Protein AF-A0A3P7Q017-F1 (afdb_monomer)

Sequence (100 aa):
MDKRLELLRKKSRIVYDMNCIKKYIEMGDFDASLEKAWDKYQLSLDKVDSELKLLSNPSTKELEDLKMERLAKIKEYERHIELIKEQLEEIDEELKVLSQ

Secondary structure (DSSP, 8-state):
--HHHHHHHHHHHHHHHHHHHHHHHHTT---HHHHHHHHHHHHHHHHHHHHHHHHHS--HHHHHHHHHHHHHHHHHHHHHHHHHHHHHHHHHHHHHHHT-

Foldseek 3Di:
DPPLVVLVVVLVVLVVVLVVLVVCVVVVVDDPVSVVSNVVSVVVNVVSVVVNVVVVDDDPVNVVVVVVVVVVVVVVVVVVVVVVVVVVVVVVVVVVVVVD

Organism: NCBI:txid2173034

Solvent-accessible surface area (backbone atoms only — not comparable to full-atom values): 5601 Å² total; per-residue (Å²): 131,62,68,67,59,52,45,51,53,51,45,56,51,45,53,49,55,46,53,54,50,51,52,40,46,75,72,68,68,66,46,78,65,57,53,53,50,45,54,53,42,51,56,53,46,53,50,48,52,53,54,51,49,62,72,67,51,71,50,74,64,56,54,49,52,51,50,52,54,52,52,52,52,50,56,53,50,52,53,52,52,52,53,54,49,53,55,49,52,53,50,56,51,52,52,52,62,76,73,109

Mean predicted aligned error: 12.67 Å

Nearest PDB structures (foldseek):
  1lrz-assembly1_A  TM=9.349E-01  e=6.800E-01  Staphylococcus aureus
  8i21-assembly1_A  TM=5.577E-01  e=7.680E+00  Saccharomyces cerevisiae S288C
  6uzl-assembly1_B  TM=3.713E-01  e=9.454E+00  Escherichia coli

pLDDT: mean 87.07, std 9.61, range [52.66, 96.94]

Structure (mmCIF, N/CA/C/O backbone):
data_AF-A0A3P7Q017-F1
#
_entry.id   AF-A0A3P7Q017-F1
#
loop_
_atom_site.group_PDB
_atom_site.id
_atom_site.type_symbol
_atom_site.label_atom_id
_atom_site.label_alt_id
_atom_site.label_comp_id
_atom_site.label_asym_id
_atom_site.label_entity_id
_atom_site.label_seq_id
_atom_site.pdbx_PDB_ins_code
_atom_site.Cartn_x
_atom_site.Cartn_y
_atom_site.Cartn_z
_atom_site.occupancy
_atom_site.B_iso_or_equiv
_atom_site.auth_seq_id
_atom_site.auth_comp_id
_atom_site.auth_asym_id
_atom_site.auth_atom_id
_atom_site.pdbx_PDB_model_num
ATOM 1 N N . MET A 1 1 ? -11.317 -5.260 -13.302 1.00 52.66 1 MET A N 1
ATOM 2 C CA . MET A 1 1 ? -9.998 -5.744 -12.835 1.00 52.66 1 MET A CA 1
ATOM 3 C C . MET A 1 1 ? -9.322 -4.586 -12.115 1.00 52.66 1 MET A C 1
ATOM 5 O O . MET A 1 1 ? -9.500 -3.461 -12.557 1.00 52.66 1 MET A O 1
ATOM 9 N N . ASP A 1 2 ? -8.639 -4.829 -10.998 1.00 81.25 2 ASP A N 1
ATOM 10 C CA . ASP A 1 2 ? -7.999 -3.775 -10.198 1.00 81.25 2 ASP A CA 1
ATOM 11 C C . ASP A 1 2 ? -6.872 -3.092 -11.002 1.00 81.25 2 ASP A C 1
ATOM 13 O O . ASP A 1 2 ? -5.893 -3.738 -11.384 1.00 81.25 2 ASP A O 1
ATOM 17 N N . LYS A 1 3 ? -7.025 -1.789 -11.279 1.00 83.50 3 LYS A N 1
ATOM 18 C CA . LYS A 1 3 ? -6.085 -0.969 -12.066 1.00 83.50 3 LYS A CA 1
ATOM 19 C C . LYS A 1 3 ? -4.664 -1.021 -11.495 1.00 83.50 3 LYS A C 1
ATOM 21 O O . LYS A 1 3 ? -3.691 -1.008 -12.249 1.00 83.50 3 LYS A O 1
ATOM 26 N N . ARG A 1 4 ? -4.524 -1.144 -10.169 1.00 80.94 4 ARG A N 1
ATOM 27 C CA . ARG A 1 4 ? -3.220 -1.311 -9.513 1.00 80.94 4 ARG A CA 1
ATOM 28 C C . ARG A 1 4 ? -2.569 -2.635 -9.903 1.00 80.94 4 ARG A C 1
ATOM 30 O O . ARG A 1 4 ? -1.377 -2.679 -10.195 1.00 80.94 4 ARG A O 1
ATOM 37 N N . LEU A 1 5 ? -3.353 -3.709 -9.942 1.00 82.81 5 LEU A N 1
ATOM 38 C CA . LEU A 1 5 ? -2.886 -5.049 -10.288 1.00 82.81 5 LEU A CA 1
ATOM 39 C C . LEU A 1 5 ? -2.487 -5.151 -11.769 1.00 82.81 5 LEU A C 1
ATOM 41 O O . LEU A 1 5 ? -1.515 -5.827 -12.106 1.00 82.81 5 LEU A O 1
ATOM 45 N N . GLU A 1 6 ? -3.191 -4.439 -12.649 1.00 91.25 6 GLU A N 1
ATOM 46 C CA . GLU A 1 6 ? -2.825 -4.307 -14.064 1.00 91.25 6 GLU A CA 1
ATOM 47 C C . GLU A 1 6 ? -1.480 -3.585 -14.245 1.00 91.25 6 GLU A C 1
ATOM 49 O O . GLU A 1 6 ? -0.601 -4.079 -14.957 1.00 91.25 6 GLU A O 1
ATOM 54 N N . LEU A 1 7 ? -1.273 -2.471 -13.536 1.00 90.56 7 LEU A N 1
ATOM 55 C CA . LEU A 1 7 ? -0.008 -1.733 -13.558 1.00 90.56 7 LEU A CA 1
ATOM 56 C C . LEU A 1 7 ? 1.157 -2.545 -12.981 1.00 90.56 7 LEU A C 1
ATOM 58 O O . LEU A 1 7 ? 2.246 -2.531 -13.552 1.00 90.56 7 LEU A O 1
ATOM 62 N N . LEU A 1 8 ? 0.933 -3.315 -11.911 1.00 87.19 8 LEU A N 1
ATOM 63 C CA . LEU A 1 8 ? 1.945 -4.224 -11.360 1.00 87.19 8 LEU A CA 1
ATOM 64 C C . LEU A 1 8 ? 2.346 -5.312 -12.366 1.00 87.19 8 LEU A C 1
ATOM 66 O O . LEU A 1 8 ? 3.535 -5.546 -12.570 1.00 87.19 8 LEU A O 1
ATOM 70 N N . ARG A 1 9 ? 1.379 -5.930 -13.057 1.00 92.19 9 ARG A N 1
ATOM 71 C CA . ARG A 1 9 ? 1.665 -6.914 -14.118 1.00 92.19 9 ARG A CA 1
ATOM 72 C C . ARG A 1 9 ? 2.450 -6.293 -15.271 1.00 92.19 9 ARG A C 1
ATOM 74 O O . ARG A 1 9 ? 3.412 -6.889 -15.755 1.00 92.19 9 ARG A O 1
ATOM 81 N N . LYS A 1 10 ? 2.065 -5.085 -15.693 1.00 92.75 10 LYS A N 1
ATOM 82 C CA . LYS A 1 10 ? 2.774 -4.328 -16.730 1.00 92.75 10 LYS A CA 1
ATOM 83 C C . LYS A 1 10 ? 4.213 -4.017 -16.308 1.00 92.75 10 LYS A C 1
ATOM 85 O O . LYS A 1 10 ? 5.123 -4.236 -17.102 1.00 92.75 10 LYS A O 1
ATOM 90 N N . LYS A 1 11 ? 4.428 -3.597 -15.055 1.00 91.81 11 LYS A N 1
ATOM 91 C CA . LYS A 1 11 ? 5.761 -3.376 -14.472 1.00 91.81 11 LYS A CA 1
ATOM 92 C C . LYS A 1 11 ? 6.619 -4.639 -14.534 1.00 91.81 11 LYS A C 1
ATOM 94 O O . LYS A 1 11 ? 7.733 -4.586 -15.044 1.00 91.81 11 LYS A O 1
ATOM 99 N N . SER A 1 12 ? 6.095 -5.774 -14.067 1.00 92.75 12 SER A N 1
ATOM 100 C CA . SER A 1 12 ? 6.819 -7.052 -14.087 1.00 92.75 12 SER A CA 1
ATOM 101 C C . SER A 1 12 ? 7.256 -7.453 -15.495 1.00 92.75 12 SER A C 1
ATOM 103 O O . SER A 1 12 ? 8.382 -7.913 -15.673 1.00 92.75 12 SER A O 1
ATOM 105 N N . ARG A 1 13 ? 6.398 -7.237 -16.501 1.00 94.19 13 ARG A N 1
ATOM 106 C CA . ARG A 1 13 ? 6.728 -7.521 -17.903 1.00 94.19 13 ARG A CA 1
ATOM 107 C C . ARG A 1 13 ? 7.840 -6.615 -18.436 1.00 94.19 13 ARG A C 1
ATOM 109 O O . ARG A 1 13 ? 8.789 -7.121 -19.013 1.00 94.19 13 ARG A O 1
ATOM 116 N N . ILE A 1 14 ? 7.761 -5.308 -18.182 1.00 94.38 14 ILE A N 1
ATOM 117 C CA . ILE A 1 14 ? 8.795 -4.351 -18.611 1.00 94.38 14 ILE A CA 1
ATOM 118 C C . ILE A 1 14 ? 10.155 -4.708 -17.997 1.00 94.38 14 ILE A C 1
ATOM 120 O O . ILE A 1 14 ? 11.157 -4.746 -18.701 1.00 94.38 14 ILE A O 1
ATOM 124 N N . VAL A 1 15 ? 10.190 -5.028 -16.700 1.00 93.12 15 VAL A N 1
ATOM 125 C CA . VAL A 1 15 ? 11.427 -5.436 -16.012 1.00 93.12 15 VAL A CA 1
ATOM 126 C C . VAL A 1 15 ? 12.002 -6.723 -16.607 1.00 93.12 15 VAL A C 1
ATOM 128 O O . VAL A 1 15 ? 13.216 -6.839 -16.765 1.00 93.12 15 VAL A O 1
ATOM 131 N N . TYR A 1 16 ? 11.147 -7.687 -16.954 1.00 93.75 16 TYR A N 1
ATOM 132 C CA . TYR A 1 16 ? 11.578 -8.901 -17.643 1.00 93.75 16 TYR A CA 1
ATOM 133 C C . TYR A 1 16 ? 12.225 -8.579 -18.999 1.00 93.75 16 TYR A C 1
ATOM 135 O O . TYR A 1 16 ? 13.355 -9.002 -19.243 1.00 93.75 16 TYR A O 1
ATOM 143 N N . ASP A 1 17 ? 11.557 -7.775 -19.830 1.00 91.75 17 ASP A N 1
ATOM 144 C CA . ASP A 1 17 ? 12.048 -7.393 -21.159 1.00 91.75 17 ASP A CA 1
ATOM 145 C C . ASP A 1 17 ? 13.385 -6.626 -21.069 1.00 91.75 17 ASP A C 1
ATOM 147 O O . ASP A 1 17 ? 14.322 -6.895 -21.824 1.00 91.75 17 ASP A O 1
ATOM 151 N N . MET A 1 18 ? 13.524 -5.734 -20.082 1.00 92.00 18 MET A N 1
ATOM 152 C CA . MET A 1 18 ? 14.780 -5.031 -19.800 1.00 92.00 18 MET A CA 1
ATOM 153 C C . MET A 1 18 ? 15.896 -5.983 -19.367 1.00 92.00 18 MET A C 1
ATOM 155 O O . MET A 1 18 ? 17.019 -5.861 -19.846 1.00 92.00 18 MET A O 1
ATOM 159 N N . ASN A 1 19 ? 15.614 -6.962 -18.504 1.00 91.56 19 ASN A N 1
ATOM 160 C CA . ASN A 1 19 ? 16.614 -7.952 -18.095 1.00 91.56 19 ASN A CA 1
ATOM 161 C C . ASN A 1 19 ? 17.101 -8.803 -19.274 1.00 91.56 19 ASN A C 1
ATOM 163 O O . ASN A 1 19 ? 18.272 -9.181 -19.312 1.00 91.56 19 ASN A O 1
ATOM 167 N N . CYS A 1 20 ? 16.232 -9.094 -20.244 1.00 89.31 20 CYS A N 1
ATOM 168 C CA . CYS A 1 20 ? 16.632 -9.748 -21.486 1.00 89.31 20 CYS A CA 1
ATOM 169 C C . CYS A 1 20 ? 17.592 -8.868 -22.291 1.00 89.31 20 CYS A C 1
ATOM 171 O O . CYS A 1 20 ? 18.656 -9.347 -22.670 1.00 89.31 20 CYS A O 1
ATOM 173 N N . ILE A 1 21 ? 17.269 -7.586 -22.492 1.00 87.62 21 ILE A N 1
ATOM 174 C CA . ILE A 1 21 ? 18.148 -6.634 -23.195 1.00 87.62 21 ILE A CA 1
ATOM 175 C C . ILE A 1 21 ? 19.496 -6.513 -22.487 1.00 87.62 21 ILE A C 1
ATOM 177 O O . ILE A 1 21 ? 20.533 -6.647 -23.126 1.00 87.62 21 ILE A O 1
ATOM 181 N N . LYS A 1 22 ? 19.488 -6.345 -21.161 1.00 87.50 22 LYS A N 1
ATOM 182 C CA . LYS A 1 22 ? 20.701 -6.240 -20.344 1.00 87.50 22 LYS A CA 1
ATOM 183 C C . LYS A 1 22 ? 21.657 -7.409 -20.583 1.00 87.50 22 LYS A C 1
ATOM 185 O O . LYS A 1 22 ? 22.849 -7.186 -20.747 1.00 87.50 22 LYS A O 1
ATOM 190 N N . LYS A 1 23 ? 21.130 -8.634 -20.675 1.00 86.44 23 LYS A N 1
ATOM 191 C CA . LYS A 1 23 ? 21.933 -9.827 -20.972 1.00 86.44 23 LYS A CA 1
ATOM 192 C C . LYS A 1 23 ? 22.609 -9.759 -22.345 1.00 86.44 23 LYS A C 1
ATOM 194 O O . LYS A 1 23 ? 23.765 -10.145 -22.445 1.00 86.44 23 LYS A O 1
ATOM 199 N N . TYR A 1 24 ? 21.925 -9.270 -23.382 1.00 83.06 24 TYR A N 1
ATOM 200 C CA . TYR A 1 24 ? 22.528 -9.100 -24.714 1.00 83.06 24 TYR A CA 1
ATOM 201 C C . TYR A 1 24 ? 23.636 -8.043 -24.712 1.00 83.06 24 TYR A C 1
ATOM 203 O O . TYR A 1 24 ? 24.704 -8.270 -25.271 1.00 83.06 24 TYR A O 1
ATOM 211 N N . ILE A 1 25 ? 23.419 -6.932 -24.002 1.00 79.75 25 ILE A N 1
ATOM 212 C CA . ILE A 1 25 ? 24.430 -5.883 -23.818 1.00 79.75 25 ILE A CA 1
ATOM 213 C C . ILE A 1 25 ? 25.672 -6.439 -23.099 1.00 79.75 25 ILE A C 1
ATOM 215 O O . ILE A 1 25 ? 26.796 -6.217 -23.541 1.00 79.75 25 ILE A O 1
ATOM 219 N N . GLU A 1 26 ? 25.479 -7.192 -22.012 1.00 81.94 26 GLU A N 1
ATOM 220 C CA . GLU A 1 26 ? 26.563 -7.794 -21.219 1.00 81.94 26 GLU A CA 1
ATOM 221 C C . GLU A 1 26 ? 27.341 -8.883 -21.977 1.00 81.94 26 GLU A C 1
ATOM 223 O O . GLU A 1 26 ? 28.518 -9.099 -21.694 1.00 81.94 26 GLU A O 1
ATOM 228 N N . MET A 1 27 ? 26.714 -9.550 -22.952 1.00 85.00 27 MET A N 1
ATOM 229 C CA . MET A 1 27 ? 27.361 -10.548 -23.816 1.00 85.00 27 MET A CA 1
ATOM 230 C C . MET A 1 27 ? 28.182 -9.931 -24.962 1.00 85.00 27 MET A C 1
ATOM 232 O O . MET A 1 27 ? 28.828 -10.667 -25.704 1.00 85.00 27 MET A O 1
ATOM 236 N N . GLY A 1 28 ? 28.214 -8.599 -25.082 1.00 72.62 28 GLY A N 1
ATOM 237 C CA . GLY A 1 28 ? 28.988 -7.888 -26.104 1.00 72.62 28 GLY A CA 1
ATOM 238 C C . GLY A 1 28 ? 28.248 -7.680 -27.428 1.00 72.62 28 GLY A C 1
ATOM 239 O O . GLY A 1 28 ? 28.774 -6.996 -28.303 1.00 72.62 28 GLY A O 1
ATOM 240 N N . ASP A 1 29 ? 27.011 -8.170 -27.547 1.00 71.50 29 ASP A N 1
ATOM 241 C CA . ASP A 1 29 ? 26.114 -7.933 -28.685 1.00 71.50 29 ASP A CA 1
ATOM 242 C C . ASP A 1 29 ? 25.406 -6.573 -28.544 1.00 71.50 29 ASP A C 1
ATOM 244 O O . ASP A 1 29 ? 24.191 -6.461 -28.687 1.00 71.50 29 ASP A O 1
ATOM 248 N N . PHE A 1 30 ? 26.152 -5.522 -28.192 1.00 73.06 30 PHE A N 1
ATOM 249 C CA . PHE A 1 30 ? 25.606 -4.178 -28.020 1.00 73.06 30 PHE A CA 1
ATOM 250 C C . PHE A 1 30 ? 25.433 -3.495 -29.378 1.00 73.06 30 PHE A C 1
ATOM 252 O O . PHE A 1 30 ? 26.411 -3.183 -30.059 1.00 73.06 30 PHE A O 1
ATOM 259 N N . ASP A 1 31 ? 24.185 -3.211 -29.750 1.00 82.19 31 ASP A N 1
ATOM 260 C CA . ASP A 1 31 ? 23.861 -2.375 -30.900 1.00 82.19 31 ASP A CA 1
ATOM 261 C C . ASP A 1 31 ? 22.951 -1.193 -30.516 1.00 82.19 31 ASP A C 1
ATOM 263 O O . ASP A 1 31 ? 22.287 -1.170 -29.475 1.00 82.19 31 ASP A O 1
ATOM 267 N N . ALA A 1 32 ? 22.896 -0.188 -31.393 1.00 83.12 32 ALA A N 1
ATOM 268 C CA . ALA A 1 32 ? 22.077 1.008 -31.194 1.00 83.12 32 ALA A CA 1
ATOM 269 C C . ALA A 1 32 ? 20.559 0.718 -31.161 1.00 83.12 32 ALA A C 1
ATOM 271 O O . ALA A 1 32 ? 19.762 1.598 -30.829 1.00 83.12 32 ALA A O 1
ATOM 272 N N . SER A 1 33 ? 20.124 -0.485 -31.550 1.00 85.50 33 SER A N 1
ATOM 273 C CA . SER A 1 33 ? 18.722 -0.899 -31.479 1.00 85.50 33 SER A CA 1
ATOM 274 C C . SER A 1 33 ? 18.350 -1.374 -30.071 1.00 85.50 33 SER A C 1
ATOM 276 O O . SER A 1 33 ? 17.263 -1.047 -29.589 1.00 85.50 33 SER A O 1
ATOM 278 N N . LEU A 1 34 ? 19.275 -2.044 -29.379 1.00 85.31 34 LEU A N 1
ATOM 279 C CA . LEU A 1 34 ? 19.140 -2.462 -27.985 1.00 85.31 34 LEU A CA 1
ATOM 280 C C . LEU A 1 34 ? 19.179 -1.272 -27.031 1.00 85.31 34 LEU A C 1
ATOM 282 O O . LEU A 1 34 ? 18.378 -1.229 -26.101 1.00 85.31 34 LEU A O 1
ATOM 286 N N . GLU A 1 35 ? 20.026 -0.277 -27.298 1.00 85.50 35 GLU A N 1
ATOM 287 C CA . GLU A 1 35 ? 20.040 0.988 -26.550 1.00 85.50 35 GLU A CA 1
ATOM 288 C C . GLU A 1 35 ? 18.691 1.721 -26.671 1.00 85.50 35 GLU A C 1
ATOM 290 O O . GLU A 1 35 ? 18.049 2.044 -25.673 1.00 85.50 35 GLU A O 1
ATOM 295 N N . LYS A 1 36 ? 18.163 1.863 -27.894 1.00 89.88 36 LYS A N 1
ATOM 296 C CA . LYS A 1 36 ? 16.830 2.453 -28.114 1.00 89.88 36 LYS A CA 1
ATOM 297 C C . LYS A 1 36 ? 15.709 1.656 -27.450 1.00 89.88 36 LYS A C 1
ATOM 299 O O . LYS A 1 36 ? 14.734 2.237 -26.967 1.00 89.88 36 LYS A O 1
ATOM 304 N N . ALA A 1 37 ? 15.799 0.327 -27.468 1.00 89.69 37 ALA A N 1
ATOM 305 C CA . ALA A 1 37 ? 14.829 -0.529 -26.799 1.00 89.69 37 ALA A CA 1
ATOM 306 C C . ALA A 1 37 ? 14.896 -0.339 -25.278 1.00 89.69 37 ALA A C 1
ATOM 308 O O . ALA A 1 37 ? 13.851 -0.191 -24.644 1.00 89.69 37 ALA A O 1
ATOM 309 N N . TRP A 1 38 ? 16.102 -0.277 -24.714 1.00 90.75 38 TRP A N 1
ATOM 310 C CA . TRP A 1 38 ? 16.341 -0.006 -23.302 1.00 90.75 38 TRP A CA 1
ATOM 311 C C . TRP A 1 38 ? 15.717 1.321 -22.866 1.00 90.75 38 TRP A C 1
ATOM 313 O O . TRP A 1 38 ? 14.887 1.324 -21.958 1.00 90.75 38 TRP A O 1
ATOM 323 N N . ASP A 1 39 ? 16.010 2.415 -23.570 1.00 91.81 39 ASP A N 1
ATOM 324 C CA . ASP A 1 39 ? 15.466 3.744 -23.263 1.00 91.81 39 ASP A CA 1
ATOM 325 C C . ASP A 1 39 ? 13.935 3.766 -23.313 1.00 91.81 39 ASP A C 1
ATOM 327 O O . ASP A 1 39 ? 13.263 4.343 -22.452 1.00 91.81 39 ASP A O 1
ATOM 331 N N . LYS A 1 40 ?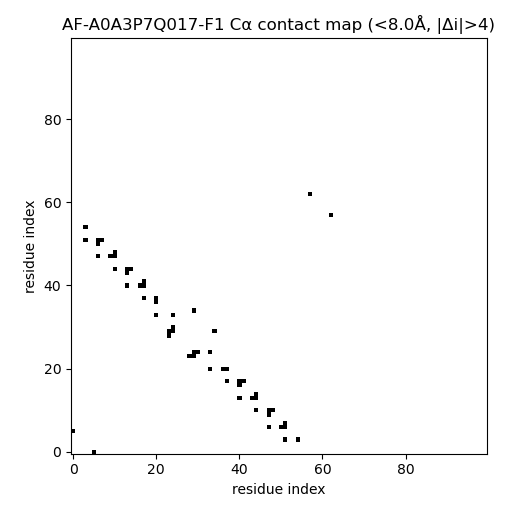 13.352 3.082 -24.303 1.00 94.06 40 LYS A N 1
ATOM 332 C CA . LYS A 1 40 ? 11.898 2.958 -24.435 1.00 94.06 40 LYS A CA 1
ATOM 333 C C . LYS A 1 40 ? 11.283 2.218 -23.247 1.00 94.06 40 LYS A C 1
ATOM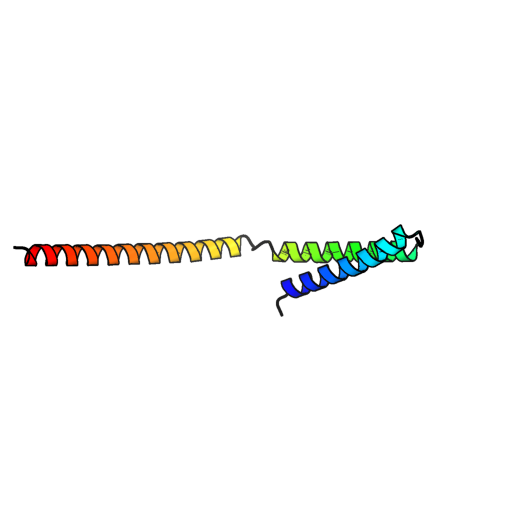 335 O O . LYS A 1 40 ? 10.233 2.635 -22.747 1.00 94.06 40 LYS A O 1
ATOM 340 N N . TYR A 1 41 ? 11.894 1.118 -22.813 1.00 93.00 41 TYR A N 1
ATOM 341 C CA . TYR A 1 41 ? 11.404 0.356 -21.668 1.00 93.00 41 TYR A CA 1
ATOM 342 C C . TYR A 1 41 ? 11.610 1.106 -20.355 1.00 93.00 41 TYR A C 1
ATOM 344 O O . TYR A 1 41 ? 10.686 1.122 -19.545 1.00 93.00 41 TYR A O 1
ATOM 352 N N . GLN A 1 42 ? 12.734 1.805 -20.188 1.00 93.31 42 GLN A N 1
ATOM 353 C CA . GLN A 1 42 ? 12.990 2.665 -19.035 1.00 93.31 42 GLN A CA 1
ATOM 354 C C . GLN A 1 42 ? 11.920 3.759 -18.915 1.00 93.31 42 GLN A C 1
ATOM 356 O O . GLN A 1 42 ? 11.267 3.878 -17.881 1.00 93.31 42 GLN A O 1
ATOM 361 N N . LEU A 1 43 ? 11.627 4.476 -20.005 1.00 95.81 43 LEU A N 1
ATOM 362 C CA . LEU A 1 43 ? 10.576 5.497 -20.017 1.00 95.81 43 LEU A CA 1
ATOM 363 C C . LEU A 1 43 ? 9.185 4.907 -19.728 1.00 95.81 43 LEU A C 1
ATOM 365 O O . LEU A 1 43 ? 8.341 5.538 -19.086 1.00 95.81 43 LEU A O 1
ATOM 369 N N . SER A 1 44 ? 8.915 3.690 -20.206 1.00 93.12 44 SER A N 1
ATOM 370 C CA . SER A 1 44 ? 7.666 2.994 -19.897 1.00 93.12 44 SER A CA 1
ATOM 371 C C . SER A 1 44 ? 7.594 2.547 -18.433 1.00 93.12 44 SER A C 1
ATOM 373 O O . SER A 1 44 ? 6.495 2.528 -17.876 1.00 93.12 44 SER A O 1
ATOM 375 N N . LEU A 1 45 ? 8.721 2.182 -17.820 1.00 93.88 45 LEU A N 1
ATOM 376 C CA . LEU A 1 45 ? 8.816 1.804 -16.413 1.00 93.88 45 LEU A CA 1
ATOM 377 C C . LEU A 1 45 ? 8.559 3.015 -15.511 1.00 93.88 45 LEU A C 1
ATOM 379 O O . LEU A 1 45 ? 7.720 2.935 -14.616 1.00 93.88 45 LEU A O 1
ATOM 383 N N . ASP A 1 46 ? 9.182 4.154 -15.818 1.00 93.50 46 ASP A N 1
ATOM 384 C CA . ASP A 1 46 ? 9.036 5.401 -15.058 1.00 93.50 46 ASP A CA 1
ATOM 385 C C . ASP A 1 46 ? 7.585 5.906 -15.054 1.00 93.50 46 ASP A C 1
ATOM 387 O O . ASP A 1 46 ? 7.069 6.371 -14.031 1.00 93.50 46 ASP A O 1
ATOM 391 N N . LYS A 1 47 ? 6.880 5.763 -16.186 1.00 94.31 47 LYS A N 1
ATOM 392 C CA . LYS A 1 47 ? 5.445 6.076 -16.291 1.00 94.31 47 LYS A CA 1
ATOM 393 C C . LYS A 1 47 ? 4.600 5.171 -15.400 1.00 94.31 47 LYS A C 1
ATOM 395 O O . LYS A 1 47 ? 3.769 5.668 -14.645 1.00 94.31 47 LYS A O 1
ATOM 400 N N . VAL A 1 48 ? 4.835 3.858 -15.454 1.00 92.88 48 VAL A N 1
ATOM 401 C CA . VAL A 1 48 ? 4.110 2.890 -14.615 1.00 92.88 48 VAL A CA 1
ATOM 402 C C . VAL A 1 48 ? 4.367 3.151 -13.130 1.00 92.88 48 VAL A C 1
ATOM 404 O O . VAL A 1 48 ? 3.429 3.110 -12.337 1.00 92.88 48 VAL A O 1
ATOM 407 N N . ASP A 1 49 ? 5.599 3.489 -12.749 1.00 88.44 49 ASP A N 1
ATOM 408 C CA . ASP A 1 49 ? 5.941 3.819 -11.364 1.00 88.44 49 ASP A CA 1
ATOM 409 C C . ASP A 1 49 ? 5.307 5.124 -10.889 1.00 88.44 49 ASP A C 1
ATOM 411 O O . ASP A 1 49 ? 4.841 5.206 -9.751 1.00 88.44 49 ASP A O 1
ATOM 415 N N . SER A 1 50 ? 5.218 6.124 -11.761 1.00 88.81 50 SER A N 1
ATOM 416 C CA . SER A 1 50 ? 4.508 7.372 -11.474 1.00 88.81 50 SER A CA 1
ATOM 417 C C . SER A 1 50 ? 3.013 7.126 -11.248 1.00 88.81 50 SER A C 1
ATOM 419 O O . SER A 1 50 ? 2.449 7.596 -10.260 1.00 88.81 50 SER A O 1
ATOM 421 N N . GLU A 1 51 ? 2.376 6.324 -12.102 1.00 89.12 51 GLU A N 1
ATOM 422 C CA . GLU A 1 51 ? 0.964 5.951 -11.956 1.00 89.12 51 GLU A CA 1
ATOM 423 C C . GLU A 1 51 ? 0.708 5.114 -10.693 1.00 89.12 51 GLU A C 1
ATOM 425 O O . GLU A 1 51 ? -0.265 5.352 -9.977 1.00 89.12 51 GLU A O 1
ATOM 430 N N . LEU A 1 52 ? 1.598 4.172 -10.364 1.00 85.88 52 LEU A N 1
ATOM 431 C CA . LEU A 1 52 ? 1.499 3.387 -9.131 1.00 85.88 52 LEU A CA 1
ATOM 432 C C . LEU A 1 52 ? 1.652 4.255 -7.879 1.00 85.88 52 LEU A C 1
ATOM 434 O O . LEU A 1 52 ? 0.943 4.019 -6.902 1.00 85.88 52 LEU A O 1
ATOM 438 N N . LYS A 1 53 ? 2.528 5.267 -7.894 1.00 83.38 53 LYS A N 1
ATOM 439 C CA . LYS A 1 53 ? 2.665 6.227 -6.785 1.00 83.38 53 LYS A CA 1
ATOM 440 C C . LYS A 1 53 ? 1.398 7.054 -6.596 1.00 83.38 53 LYS A C 1
ATOM 442 O O . LYS A 1 53 ? 0.949 7.205 -5.465 1.00 83.38 53 LYS A O 1
ATOM 447 N N . LEU A 1 54 ? 0.791 7.519 -7.688 1.00 82.44 54 LEU A N 1
ATOM 448 C CA . LEU A 1 54 ? -0.482 8.246 -7.643 1.00 82.44 54 LEU A CA 1
ATOM 449 C C . LEU A 1 54 ? -1.614 7.393 -7.058 1.00 82.44 54 LEU A C 1
ATOM 451 O O . LEU A 1 54 ? -2.445 7.914 -6.328 1.00 82.44 54 LEU A O 1
ATOM 455 N N . LEU A 1 55 ? -1.617 6.085 -7.327 1.00 77.69 55 LEU A N 1
ATOM 456 C CA . LEU A 1 55 ? -2.570 5.142 -6.729 1.00 77.69 55 LEU A CA 1
ATOM 457 C C . LEU A 1 55 ? -2.231 4.743 -5.283 1.00 77.69 55 LEU A C 1
ATOM 459 O O . LEU A 1 55 ? -3.080 4.184 -4.595 1.00 77.69 55 LEU A O 1
ATOM 463 N N . SER A 1 56 ? -0.991 4.958 -4.839 1.00 66.62 56 SER A N 1
ATOM 464 C CA . SER A 1 56 ? -0.514 4.556 -3.506 1.00 66.62 56 SER A CA 1
ATOM 465 C C . SER A 1 56 ? -0.599 5.677 -2.472 1.00 66.62 56 SER A C 1
ATOM 467 O O . SER A 1 56 ? -0.482 5.394 -1.282 1.00 66.62 56 SER A O 1
ATOM 469 N N . ASN A 1 57 ? -0.811 6.921 -2.906 1.00 65.06 57 ASN A N 1
ATOM 470 C CA . ASN A 1 57 ? -1.132 8.035 -2.025 1.00 65.06 57 ASN A CA 1
ATOM 471 C C . ASN A 1 57 ? -2.656 8.146 -1.917 1.00 65.06 57 ASN A C 1
ATOM 473 O O . ASN A 1 57 ? -3.263 8.715 -2.827 1.00 65.06 57 ASN A O 1
ATOM 477 N N . PRO A 1 58 ? -3.289 7.638 -0.840 1.00 62.81 58 PRO A N 1
ATOM 478 C CA . PRO A 1 58 ? -4.654 8.039 -0.554 1.00 62.81 58 PRO A CA 1
ATOM 479 C C . PRO A 1 58 ? -4.669 9.563 -0.450 1.00 62.81 58 PRO A C 1
ATOM 481 O O . PRO A 1 58 ? -3.792 10.171 0.175 1.00 62.81 58 PRO A O 1
ATOM 484 N N . SER A 1 59 ? -5.626 10.187 -1.127 1.00 66.75 59 SER A N 1
ATOM 485 C CA . SER A 1 59 ? -5.816 11.628 -1.029 1.00 66.75 59 SER A CA 1
ATOM 486 C C . SER A 1 59 ? -5.973 12.009 0.445 1.00 66.75 59 SER A C 1
ATOM 488 O O . SER A 1 59 ? -6.507 11.236 1.241 1.00 66.75 59 SER A O 1
ATOM 490 N N . THR A 1 60 ? -5.530 13.208 0.835 1.00 66.88 60 THR A N 1
ATOM 491 C CA . THR A 1 60 ? -5.699 13.705 2.214 1.00 66.88 60 THR A CA 1
ATOM 492 C C . THR A 1 60 ? -7.141 13.530 2.700 1.00 66.88 60 THR A C 1
ATOM 494 O O . THR A 1 60 ? -7.365 13.176 3.850 1.00 66.88 60 THR A O 1
ATOM 497 N N . LYS A 1 61 ? -8.105 13.667 1.782 1.00 71.38 61 LYS A N 1
ATOM 498 C CA . LYS A 1 61 ? -9.525 13.421 2.013 1.00 71.38 61 LYS A CA 1
ATOM 499 C C . LYS A 1 61 ? -9.847 11.961 2.356 1.00 71.38 61 LYS A C 1
ATOM 501 O O . LYS A 1 61 ? -10.539 11.729 3.332 1.00 71.38 61 LYS A O 1
ATOM 506 N N . GLU A 1 62 ? -9.326 10.982 1.618 1.00 75.38 62 GLU A N 1
ATOM 507 C CA . GLU A 1 62 ? -9.537 9.555 1.928 1.00 75.38 62 GLU A CA 1
ATOM 508 C C . GLU A 1 62 ? -8.920 9.161 3.277 1.00 75.38 62 GLU A C 1
ATOM 510 O O . GLU A 1 62 ? -9.489 8.353 4.006 1.00 75.38 62 GLU A O 1
ATOM 515 N N . LEU A 1 63 ? -7.775 9.750 3.639 1.00 77.12 63 LEU A N 1
ATOM 516 C CA . LEU A 1 63 ? -7.182 9.571 4.968 1.00 77.12 63 LEU A CA 1
ATOM 517 C C . LEU A 1 63 ? -8.046 10.188 6.071 1.00 77.12 63 LEU A C 1
ATOM 519 O O . LEU A 1 63 ? -8.180 9.607 7.149 1.00 77.12 63 LEU A O 1
ATOM 523 N N . GLU A 1 64 ? -8.623 11.356 5.810 1.00 73.44 64 GLU A N 1
ATOM 524 C CA . GLU A 1 64 ? -9.497 12.059 6.744 1.00 73.44 64 GLU A CA 1
ATOM 525 C C . GLU A 1 64 ? -10.834 11.327 6.926 1.00 73.44 64 GLU A C 1
ATOM 527 O O . GLU A 1 64 ? -11.264 11.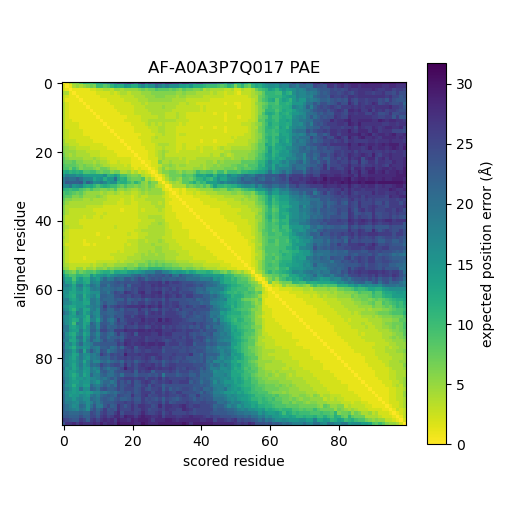115 8.059 1.00 73.44 64 GLU A O 1
ATOM 532 N N . ASP A 1 65 ? -11.417 10.817 5.841 1.00 82.19 65 ASP A N 1
ATOM 533 C CA . ASP A 1 65 ? -12.616 9.979 5.860 1.00 82.19 65 ASP A CA 1
ATOM 534 C C . ASP A 1 65 ? -12.358 8.669 6.628 1.00 82.19 65 ASP A C 1
ATOM 536 O O . ASP A 1 65 ? -13.128 8.306 7.521 1.00 82.19 65 ASP A O 1
ATOM 540 N N . LEU A 1 66 ? -11.224 7.999 6.372 1.00 83.81 66 LEU A N 1
ATOM 541 C CA . LEU A 1 66 ? -10.825 6.794 7.106 1.00 83.81 66 LEU A CA 1
ATOM 542 C C . LEU A 1 66 ? -10.626 7.089 8.600 1.00 83.81 66 LEU A C 1
ATOM 544 O O . LEU A 1 66 ? -11.042 6.307 9.456 1.00 83.81 66 LEU A O 1
ATOM 548 N N . LYS A 1 67 ? -10.002 8.221 8.941 1.00 86.75 67 LYS A N 1
ATOM 549 C CA . LYS A 1 67 ? -9.824 8.659 10.331 1.00 86.75 67 LYS A CA 1
ATOM 550 C C . LYS A 1 67 ? -11.176 8.873 11.014 1.00 86.75 67 LYS A C 1
ATOM 552 O O . LYS A 1 67 ? -11.355 8.412 12.141 1.00 86.75 67 LYS A O 1
ATOM 557 N N . MET A 1 68 ? -12.121 9.531 10.345 1.00 92.12 68 MET A N 1
ATOM 558 C CA . MET A 1 68 ? -13.468 9.765 10.872 1.00 92.12 68 MET A CA 1
ATOM 559 C C . MET A 1 68 ? -14.238 8.457 11.078 1.00 92.12 68 MET A C 1
ATOM 561 O O . MET A 1 68 ? -14.842 8.269 12.134 1.00 92.12 68 MET A O 1
ATOM 565 N N . GLU A 1 69 ? -14.155 7.519 10.131 1.00 94.19 69 GLU A N 1
ATOM 566 C CA . GLU A 1 69 ? -14.758 6.188 10.268 1.00 94.19 69 GLU A CA 1
ATOM 567 C C . GLU A 1 69 ? -14.192 5.437 11.483 1.00 94.19 69 GLU A C 1
ATOM 569 O O . GLU A 1 69 ? -14.931 4.848 12.277 1.00 94.19 69 GLU A O 1
ATOM 574 N N . ARG A 1 70 ? -12.867 5.477 11.667 1.00 93.56 70 ARG A N 1
ATOM 575 C CA . ARG A 1 70 ? -12.206 4.822 12.803 1.00 93.56 70 ARG A CA 1
ATOM 576 C C . ARG A 1 70 ? -12.593 5.460 14.134 1.00 93.56 70 ARG A C 1
ATOM 578 O O . ARG A 1 70 ? -12.855 4.726 15.083 1.00 93.56 70 ARG A O 1
ATOM 585 N N . LEU A 1 71 ? -12.683 6.788 14.202 1.00 93.25 71 LEU A N 1
ATOM 586 C CA . LEU A 1 71 ? -13.139 7.498 15.401 1.00 93.25 71 LEU A CA 1
ATOM 587 C C . LEU A 1 71 ? -14.589 7.160 15.758 1.00 93.25 71 LEU A C 1
ATOM 589 O O . LEU A 1 71 ? -14.896 6.996 16.936 1.00 93.25 71 LEU A O 1
ATOM 593 N N . ALA A 1 72 ? -15.470 7.021 14.765 1.00 94.94 72 ALA A N 1
ATOM 594 C CA . ALA A 1 72 ? -16.849 6.604 15.002 1.00 94.94 72 ALA A CA 1
ATOM 595 C C . ALA A 1 72 ? -16.912 5.201 15.629 1.00 94.94 72 ALA A C 1
ATOM 597 O O . ALA A 1 72 ? -17.596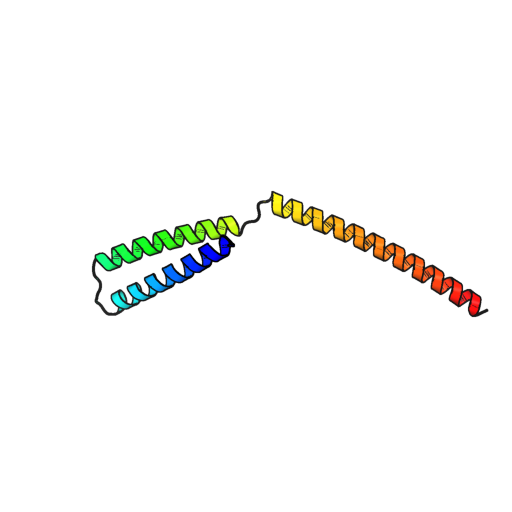 5.012 16.633 1.00 94.94 72 ALA A O 1
ATOM 598 N N . LYS A 1 73 ? -16.125 4.250 15.106 1.00 95.62 73 LYS A N 1
ATOM 599 C CA . LYS A 1 73 ? -16.028 2.889 15.661 1.00 95.62 73 LYS A CA 1
ATOM 600 C C . LYS A 1 73 ? -15.456 2.866 17.077 1.00 95.62 73 LYS A C 1
ATOM 602 O O . LYS A 1 73 ? -15.926 2.097 17.903 1.00 95.62 73 LYS A O 1
ATOM 607 N N . ILE A 1 74 ? -14.458 3.703 17.372 1.00 94.75 74 ILE A N 1
ATOM 608 C CA . ILE A 1 74 ? -13.910 3.817 18.733 1.00 94.75 74 ILE A CA 1
ATOM 609 C C . ILE A 1 74 ? -15.009 4.238 19.710 1.00 94.75 74 ILE A C 1
ATOM 611 O O . ILE A 1 74 ? -15.205 3.556 20.708 1.00 94.75 74 ILE A O 1
ATOM 615 N N . LYS A 1 75 ? -15.781 5.280 19.381 1.00 95.12 75 LYS A N 1
ATOM 616 C CA . LYS A 1 75 ? -16.888 5.743 20.232 1.00 95.12 75 LYS A CA 1
ATOM 617 C C . LYS A 1 75 ? -17.973 4.688 20.431 1.00 95.12 75 LYS A C 1
ATOM 619 O O . LYS A 1 75 ? -18.542 4.576 21.511 1.00 95.12 75 LYS A O 1
ATOM 624 N N . GLU A 1 76 ? -18.276 3.923 19.387 1.00 96.75 76 GLU A N 1
ATOM 625 C CA . GLU A 1 76 ? -19.212 2.802 19.480 1.00 96.75 76 GLU A CA 1
ATOM 626 C C . GLU A 1 76 ? -18.703 1.734 20.459 1.00 96.75 76 GLU A C 1
ATOM 628 O O . GLU A 1 76 ? -19.439 1.307 21.348 1.00 96.75 76 GLU A O 1
ATOM 633 N N . TYR A 1 77 ? -17.429 1.348 20.350 1.00 96.75 77 TYR A N 1
ATOM 634 C CA . TYR A 1 77 ? -16.829 0.382 21.267 1.00 96.75 77 TYR A CA 1
ATOM 635 C C . TYR A 1 77 ? -16.720 0.903 22.700 1.00 96.75 77 TYR A C 1
ATOM 637 O O . TYR A 1 77 ? -16.948 0.132 23.627 1.00 96.75 77 TYR A O 1
ATOM 645 N N . GLU A 1 78 ? -16.422 2.186 22.901 1.00 95.88 78 GLU A N 1
ATOM 646 C CA . GLU A 1 78 ? -16.426 2.815 24.228 1.00 95.88 78 GLU A CA 1
ATOM 647 C C . GLU A 1 78 ? -17.801 2.682 24.892 1.00 95.88 78 GLU A C 1
ATOM 649 O O . GLU A 1 78 ? -17.890 2.224 26.030 1.00 95.88 78 GLU A O 1
ATOM 654 N N . ARG A 1 79 ? -18.877 2.955 24.146 1.00 96.00 79 ARG A N 1
ATOM 655 C CA . ARG A 1 79 ? -20.247 2.785 24.640 1.00 96.00 79 ARG A CA 1
ATOM 656 C C . ARG A 1 79 ? -20.581 1.328 24.965 1.00 96.00 79 ARG A C 1
ATOM 658 O O . ARG A 1 79 ? -21.244 1.057 25.961 1.00 96.00 79 ARG A O 1
ATOM 665 N N . HIS A 1 80 ? -20.143 0.377 24.137 1.00 96.62 80 HIS A N 1
ATOM 666 C CA . HIS A 1 80 ? -20.331 -1.046 24.439 1.00 96.62 80 HIS A CA 1
ATOM 667 C C . HIS A 1 80 ? -19.582 -1.466 25.706 1.00 96.62 80 HIS A C 1
ATOM 669 O O . HIS A 1 80 ? -20.112 -2.243 26.493 1.00 96.62 80 HIS A O 1
ATOM 675 N N . ILE A 1 81 ? -18.372 -0.944 25.924 1.00 96.31 81 ILE A N 1
ATOM 676 C CA . ILE A 1 81 ? -17.600 -1.213 27.140 1.00 96.31 81 ILE A CA 1
ATOM 677 C C . ILE A 1 81 ? -18.322 -0.667 28.373 1.00 96.31 81 ILE A C 1
ATOM 679 O O . ILE A 1 81 ? -18.370 -1.363 29.382 1.00 96.31 81 ILE A O 1
ATOM 683 N N . GLU A 1 82 ? -18.871 0.547 28.311 1.00 96.69 82 GLU A N 1
ATOM 684 C CA . GLU A 1 82 ? -19.659 1.119 29.413 1.00 96.69 82 GLU A CA 1
ATOM 685 C C . GLU A 1 82 ? -20.862 0.241 29.756 1.00 96.69 82 GLU A C 1
ATOM 687 O O . GLU A 1 82 ? -21.021 -0.143 30.909 1.00 96.69 82 GLU A O 1
ATOM 692 N N . LEU A 1 83 ? -21.628 -0.181 28.751 1.00 96.81 83 LEU A N 1
ATOM 693 C CA . LEU A 1 83 ? -22.805 -1.022 28.965 1.00 96.81 83 LEU A CA 1
ATOM 694 C C . LEU A 1 83 ? -22.452 -2.388 29.576 1.00 96.81 83 LEU A C 1
ATOM 696 O O . LEU A 1 83 ? -23.150 -2.883 30.453 1.00 96.81 83 LEU A O 1
ATOM 700 N N . ILE A 1 84 ? -21.343 -2.993 29.145 1.00 96.94 84 ILE A N 1
ATOM 701 C CA . ILE A 1 84 ? -20.858 -4.250 29.734 1.00 96.94 84 ILE A CA 1
ATOM 702 C C . ILE A 1 84 ? -20.428 -4.044 31.192 1.00 96.94 84 ILE A C 1
ATOM 704 O O . ILE A 1 84 ? -20.630 -4.933 32.015 1.00 96.94 84 ILE A O 1
ATOM 708 N N . LYS A 1 85 ? -19.832 -2.895 31.530 1.00 96.00 85 LYS A N 1
ATOM 709 C CA . LYS A 1 85 ? -19.462 -2.585 32.918 1.00 96.00 85 LY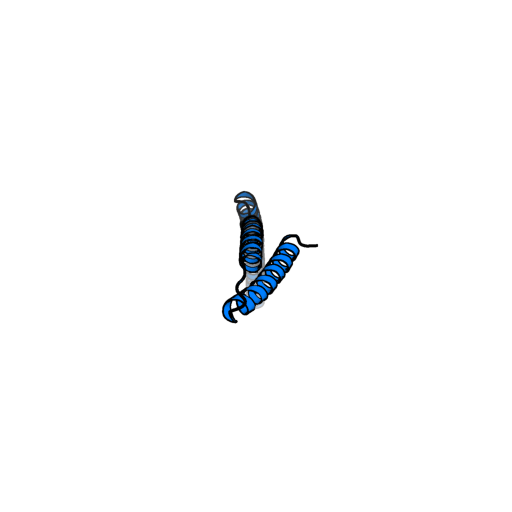S A CA 1
ATOM 710 C C . LYS A 1 85 ? -20.690 -2.434 33.809 1.00 96.00 85 LYS A C 1
ATOM 712 O O . LYS A 1 85 ? -20.688 -3.011 34.887 1.00 96.00 85 LYS A O 1
ATOM 717 N N . GLU A 1 86 ? -21.723 -1.735 33.342 1.00 96.19 86 GLU A N 1
ATOM 718 C CA . GLU A 1 86 ? -22.996 -1.612 34.069 1.00 96.19 86 GLU A CA 1
ATOM 719 C C .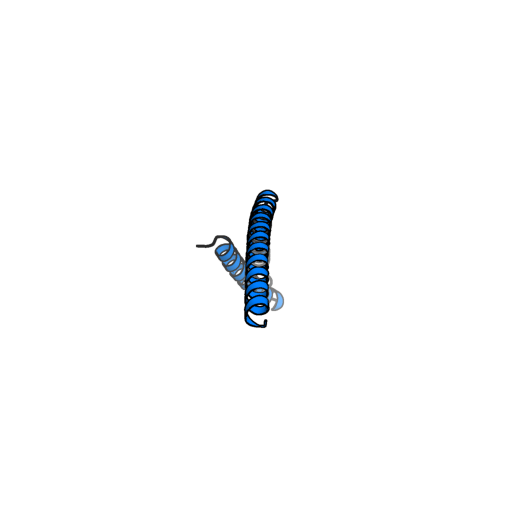 GLU A 1 86 ? -23.604 -2.995 34.346 1.00 96.19 86 GLU A C 1
ATOM 721 O O . GLU A 1 86 ? -23.948 -3.311 35.479 1.00 96.19 86 GLU A O 1
ATOM 726 N N . GLN A 1 87 ? -23.629 -3.874 33.340 1.00 96.00 87 GLN A N 1
ATOM 727 C CA . GLN A 1 87 ? -24.123 -5.247 33.503 1.00 96.00 87 GLN A CA 1
ATOM 728 C C . GLN A 1 87 ? -23.302 -6.073 34.504 1.00 96.00 87 GLN A C 1
ATOM 730 O O . GLN A 1 87 ? -23.851 -6.912 35.213 1.00 96.00 87 GLN A O 1
ATOM 735 N N . LEU A 1 88 ? -21.982 -5.873 34.558 1.00 95.56 88 LEU A N 1
ATOM 736 C CA . LEU A 1 88 ? -21.133 -6.542 35.546 1.00 95.56 88 LEU A CA 1
ATOM 737 C C . LEU A 1 88 ? -21.412 -6.041 36.965 1.00 95.56 88 LEU A C 1
ATOM 739 O O . LEU A 1 88 ? -21.445 -6.853 37.886 1.00 95.56 88 LEU A O 1
ATOM 743 N N . GLU A 1 89 ? -21.639 -4.738 37.137 1.00 95.44 89 GLU A N 1
ATOM 744 C CA . GLU A 1 89 ? -22.009 -4.162 38.433 1.00 95.44 89 GLU A CA 1
ATOM 745 C C . GLU A 1 89 ? -23.350 -4.719 38.932 1.00 95.44 89 GLU A C 1
ATOM 747 O O . GLU A 1 89 ? -23.436 -5.121 40.091 1.00 95.44 89 GLU A O 1
ATOM 752 N N . GLU A 1 90 ? -24.356 -4.846 38.059 1.00 94.19 90 GLU A N 1
ATOM 753 C CA . GLU A 1 90 ? -25.646 -5.471 38.398 1.00 94.19 90 GLU A CA 1
ATOM 754 C C . GLU A 1 90 ? -25.473 -6.925 38.870 1.00 94.19 90 GLU A C 1
ATOM 756 O O . GLU A 1 90 ? -26.008 -7.318 39.908 1.00 94.19 90 GLU A O 1
ATOM 761 N N . ILE A 1 91 ? -24.672 -7.722 38.153 1.00 94.94 91 ILE A N 1
ATOM 762 C CA . ILE A 1 91 ? -24.385 -9.114 38.537 1.00 94.94 91 ILE A CA 1
ATOM 763 C C . ILE A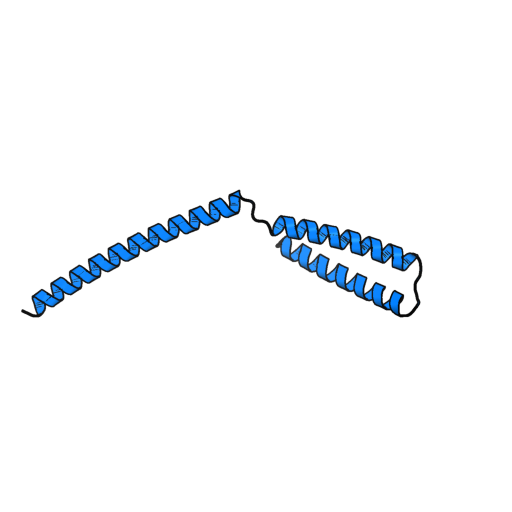 1 91 ? -23.669 -9.174 39.894 1.00 94.94 91 ILE A C 1
ATOM 765 O 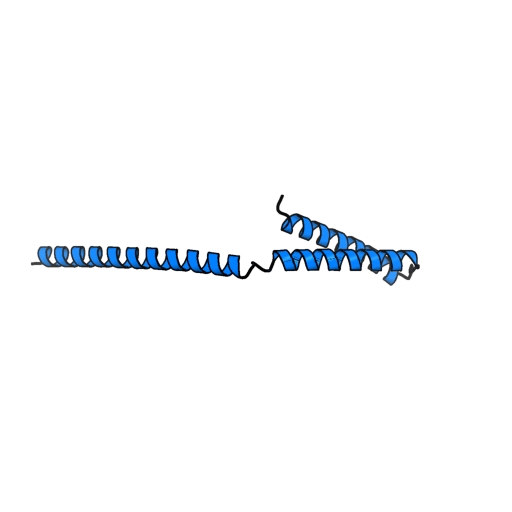O . ILE A 1 91 ? -24.003 -10.014 40.733 1.00 94.94 91 ILE A O 1
ATOM 769 N N . ASP A 1 92 ? -22.692 -8.298 40.131 1.00 93.50 92 ASP A N 1
ATOM 770 C CA . ASP A 1 92 ? -21.969 -8.233 41.403 1.00 93.50 92 ASP A CA 1
ATOM 771 C C . ASP A 1 92 ? -22.893 -7.845 42.571 1.00 93.50 92 ASP A C 1
ATOM 773 O O . ASP A 1 92 ? -22.720 -8.336 43.692 1.00 93.50 92 ASP A O 1
ATOM 777 N N . GLU A 1 93 ? -23.878 -6.975 42.337 1.00 93.75 93 GLU A N 1
ATOM 778 C CA . GLU A 1 93 ? -24.911 -6.641 43.320 1.00 93.75 93 GLU A CA 1
ATOM 779 C C . GLU A 1 93 ? -25.831 -7.831 43.616 1.00 93.75 93 GLU A C 1
ATOM 781 O O . GLU A 1 93 ? -26.034 -8.163 44.788 1.00 93.75 93 GLU A O 1
ATOM 786 N N . GLU A 1 94 ? -26.326 -8.530 42.590 1.00 91.94 94 GLU A N 1
ATOM 787 C CA . GLU A 1 94 ? -27.149 -9.735 42.764 1.00 91.94 94 GLU A CA 1
ATOM 788 C C . GLU A 1 94 ? -26.401 -10.834 43.533 1.00 91.94 94 GLU A C 1
ATOM 790 O O . GLU A 1 94 ? -26.947 -11.441 44.461 1.00 91.94 94 GLU A O 1
ATOM 795 N N . LEU A 1 95 ? -25.125 -11.060 43.206 1.00 88.38 95 LEU A N 1
ATOM 796 C CA . LEU A 1 95 ? -24.276 -12.024 43.908 1.00 88.38 95 LEU A CA 1
ATOM 797 C C . LEU A 1 95 ? -24.090 -11.661 45.384 1.00 88.38 95 LEU A C 1
ATOM 799 O O . LEU A 1 95 ? -24.124 -12.550 46.238 1.00 88.38 95 LEU A O 1
ATOM 803 N N . LYS A 1 96 ? -23.933 -10.371 45.710 1.00 86.62 96 LYS A N 1
ATOM 804 C CA . LYS A 1 96 ? -23.854 -9.914 47.107 1.00 86.62 96 LYS A CA 1
ATOM 805 C C . LYS A 1 96 ? -25.143 -10.207 47.864 1.00 86.62 96 LYS A C 1
ATOM 807 O O . LYS A 1 96 ? -25.060 -10.706 48.985 1.00 86.62 96 LYS A O 1
ATOM 812 N N . VAL A 1 97 ? -26.303 -9.948 47.260 1.00 84.25 97 VAL A N 1
ATOM 813 C CA . VAL A 1 97 ? -27.614 -10.230 47.871 1.00 84.25 97 VAL A CA 1
ATOM 814 C C . VAL A 1 97 ? -27.802 -11.727 48.119 1.00 84.25 97 V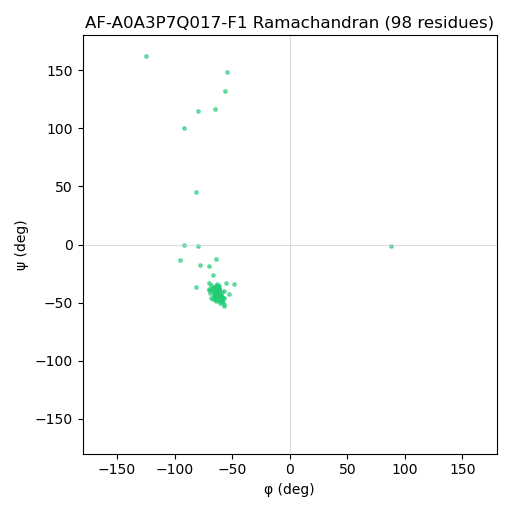AL A C 1
ATOM 816 O O . VAL A 1 97 ? -28.267 -12.108 49.186 1.00 84.25 97 VAL A O 1
ATOM 819 N N . LEU A 1 98 ? -27.397 -12.585 47.178 1.00 79.94 98 LEU A N 1
ATOM 820 C CA . LEU A 1 98 ? -27.494 -14.046 47.320 1.00 79.94 98 LEU A CA 1
ATOM 821 C C . LEU A 1 98 ? -26.518 -14.639 48.351 1.00 79.94 98 LEU A C 1
ATOM 823 O O . LEU A 1 98 ? -26.697 -15.777 48.780 1.00 79.94 98 LEU A O 1
ATOM 827 N N . SER A 1 99 ? -25.471 -13.897 48.717 1.00 73.38 99 SER A N 1
ATOM 828 C CA . SER A 1 99 ? -24.447 -14.320 49.681 1.00 73.38 99 SER A CA 1
ATOM 829 C C . SER A 1 99 ? -24.730 -13.916 51.139 1.00 73.38 99 SER A C 1
ATOM 831 O O . SER A 1 99 ? -23.918 -14.232 52.013 1.00 73.38 99 SER A O 1
ATOM 833 N N . GLN A 1 100 ? -25.849 -13.225 51.397 1.00 54.53 100 GLN A N 1
ATOM 834 C CA . GLN A 1 100 ? -26.345 -12.833 52.728 1.00 54.53 100 GLN A CA 1
ATOM 835 C C . GLN A 1 100 ? -27.456 -13.767 53.214 1.00 54.53 100 GLN A C 1
ATOM 837 O O . GLN A 1 100 ? -27.480 -14.028 54.439 1.00 54.53 100 GLN A O 1
#

Radius of gyration: 29.9 Å; Cα contacts (8 Å, |Δi|>4): 29; chains: 1; bounding box: 57×28×84 Å